Protein AF-A0A7K9HGH0-F1 (afdb_monomer)

Nearest PDB structures (foldseek):
  2lfh-assembly1_B  TM=7.967E-01  e=4.004E-02  Homo sapiens
  2lfh-assembly1_A  TM=8.281E-01  e=1.933E-01  Homo sapiens

Organism: NCBI:txid135168

Foldseek 3Di:
DDDPPPVVVVVVVVVVVVVVVVVVVVVVVVVVVVVVVVVVVVVVVVVLVVLVVPQPDDPPDDPDDSVRSVVSSVVVVVVVVVVVVVD

pLDDT: mean 86.77, std 15.32, range [52.03, 98.56]

Mean predicted aligned error: 9.47 Å

Solvent-accessible surface area (backbone atoms only — not comparable to full-atom values): 5145 Å² total; per-residue (Å²): 143,87,74,71,69,64,62,54,54,54,53,53,55,55,49,52,54,51,51,51,49,50,50,52,51,53,50,51,52,50,50,57,49,51,5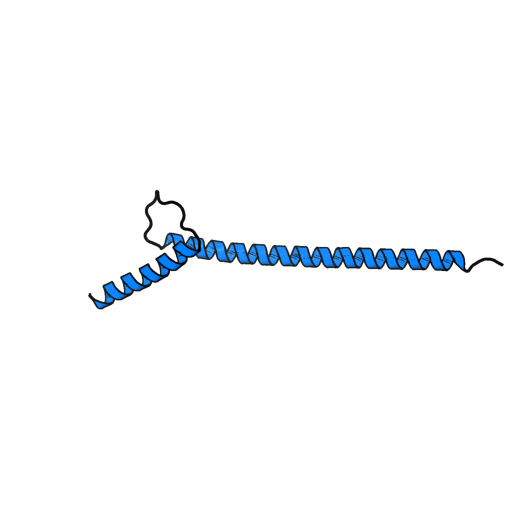3,51,51,53,50,52,50,50,54,53,50,51,53,53,50,57,53,53,74,74,47,98,71,62,96,87,56,78,83,69,51,75,67,53,46,54,54,50,52,52,52,49,55,51,49,56,55,48,54,64,72,77,105

Radius of gyration: 29.24 Å; Cα contacts (8 Å, |Δi|>4): 10; chains: 1; bounding box: 59×30×87 Å

Structure (mmCIF, N/CA/C/O backbone):
data_AF-A0A7K9HGH0-F1
#
_entry.id   AF-A0A7K9HGH0-F1
#
loop_
_atom_site.group_PDB
_atom_site.id
_atom_site.type_symbol
_atom_site.label_atom_id
_atom_site.label_alt_id
_atom_site.label_comp_id
_atom_site.label_asym_id
_atom_site.label_entity_id
_atom_site.label_seq_id
_atom_site.pdbx_PDB_ins_code
_atom_site.Cartn_x
_atom_site.Cartn_y
_atom_site.Cartn_z
_atom_site.occupancy
_atom_site.B_iso_or_equiv
_atom_site.auth_seq_id
_atom_site.auth_comp_id
_atom_site.auth_asym_id
_atom_site.auth_atom_id
_atom_site.pdbx_PDB_model_num
ATOM 1 N N . PRO A 1 1 ? 40.751 -14.182 -61.219 1.00 52.03 1 PRO A N 1
ATOM 2 C CA . PRO A 1 1 ? 41.236 -14.193 -59.816 1.00 52.03 1 PRO A CA 1
ATOM 3 C C . PRO A 1 1 ? 40.674 -13.013 -58.997 1.00 52.03 1 PRO A C 1
ATOM 5 O O . PRO A 1 1 ? 41.143 -11.891 -59.135 1.00 52.03 1 PRO A O 1
ATOM 8 N N . GLY A 1 2 ? 39.661 -13.250 -58.156 1.00 54.81 2 GLY A N 1
ATOM 9 C CA . GLY A 1 2 ? 39.195 -12.227 -57.212 1.00 54.81 2 GLY A CA 1
ATOM 10 C C . GLY A 1 2 ? 37.762 -12.423 -56.738 1.00 54.81 2 GLY A C 1
ATOM 11 O O . GLY A 1 2 ? 36.863 -11.815 -57.294 1.00 54.81 2 GLY A O 1
ATOM 12 N N . ALA A 1 3 ? 37.535 -13.237 -55.698 1.00 56.66 3 ALA A N 1
ATOM 13 C CA . ALA A 1 3 ? 36.265 -13.201 -54.959 1.00 56.66 3 ALA A CA 1
ATOM 14 C C . ALA A 1 3 ? 36.217 -13.781 -53.512 1.00 56.66 3 ALA A C 1
ATOM 16 O O . ALA A 1 3 ? 35.125 -14.178 -53.101 1.00 56.66 3 ALA A O 1
ATOM 17 N N . PRO A 1 4 ? 37.269 -13.827 -52.654 1.00 58.19 4 PRO A N 1
ATOM 18 C CA . PRO A 1 4 ? 37.052 -14.258 -51.259 1.00 58.19 4 PRO A CA 1
ATOM 19 C C . PRO A 1 4 ? 36.584 -13.117 -50.334 1.00 58.19 4 PRO A C 1
ATOM 21 O O . PRO A 1 4 ? 35.835 -13.337 -49.379 1.00 58.19 4 PRO A O 1
ATOM 24 N N . ARG A 1 5 ? 37.027 -11.875 -50.588 1.00 58.69 5 ARG A N 1
ATOM 25 C CA . ARG A 1 5 ? 36.908 -10.757 -49.629 1.00 58.69 5 ARG A CA 1
ATOM 26 C C . ARG A 1 5 ? 35.495 -10.173 -49.519 1.00 58.69 5 ARG A C 1
ATOM 28 O O . ARG A 1 5 ? 35.073 -9.804 -48.423 1.00 58.69 5 ARG A O 1
ATOM 35 N N . GLU A 1 6 ? 34.733 -10.136 -50.608 1.00 57.25 6 GLU A N 1
ATOM 36 C CA . GLU A 1 6 ? 33.405 -9.510 -50.615 1.00 57.25 6 GLU A CA 1
ATOM 37 C C . GLU A 1 6 ? 32.323 -10.384 -49.953 1.00 57.25 6 GLU A C 1
ATOM 39 O O . GLU A 1 6 ? 31.486 -9.887 -49.192 1.00 57.25 6 GLU A O 1
ATOM 44 N N . ARG A 1 7 ? 32.407 -11.713 -50.119 1.00 56.75 7 ARG A N 1
ATOM 45 C CA . ARG A 1 7 ? 31.532 -12.683 -49.433 1.00 56.75 7 ARG A CA 1
ATOM 46 C C . ARG A 1 7 ? 31.695 -12.635 -47.908 1.00 56.75 7 ARG A C 1
ATOM 48 O O . ARG A 1 7 ? 30.708 -12.751 -47.178 1.00 56.75 7 ARG A O 1
ATOM 55 N N . ARG A 1 8 ? 32.919 -12.401 -47.414 1.00 58.50 8 ARG A N 1
ATOM 56 C CA . ARG A 1 8 ? 33.218 -12.295 -45.973 1.00 58.50 8 ARG A CA 1
ATOM 57 C C . ARG A 1 8 ? 32.622 -11.020 -45.353 1.00 58.50 8 ARG A C 1
ATOM 59 O O . ARG A 1 8 ? 32.052 -11.088 -44.266 1.00 58.50 8 ARG A O 1
ATOM 66 N N . ARG A 1 9 ? 32.647 -9.890 -46.078 1.00 59.44 9 ARG A N 1
ATOM 67 C CA . ARG A 1 9 ? 32.018 -8.620 -45.652 1.00 59.44 9 ARG A CA 1
ATOM 68 C C . ARG A 1 9 ? 30.486 -8.704 -45.601 1.00 59.44 9 ARG A C 1
ATOM 70 O O . ARG A 1 9 ? 29.883 -8.223 -44.642 1.00 59.44 9 ARG A O 1
ATOM 77 N N . ARG A 1 10 ? 29.847 -9.369 -46.575 1.00 59.16 10 ARG A N 1
ATOM 78 C CA . ARG A 1 10 ? 28.381 -9.564 -46.591 1.00 59.16 10 ARG A CA 1
ATOM 79 C C . ARG A 1 10 ? 27.890 -10.439 -45.425 1.00 59.16 10 ARG A C 1
ATOM 81 O O . ARG A 1 10 ? 26.893 -10.093 -44.792 1.00 59.16 10 ARG A O 1
ATOM 88 N N . ARG A 1 11 ? 28.622 -11.507 -45.067 1.00 59.34 11 ARG A N 1
ATOM 89 C CA . ARG A 1 11 ? 28.300 -12.368 -43.905 1.00 59.34 11 ARG A CA 1
ATOM 90 C C . ARG A 1 11 ? 28.409 -11.642 -42.557 1.00 59.34 11 ARG A C 1
ATOM 92 O O . ARG A 1 11 ? 27.534 -11.825 -41.715 1.00 59.34 11 ARG A O 1
ATOM 99 N N 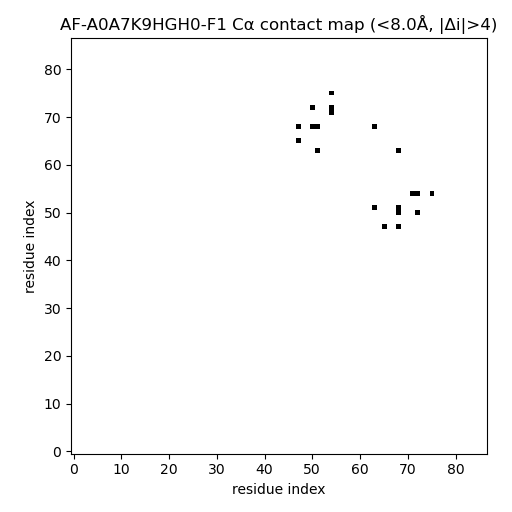. GLY A 1 12 ? 29.424 -10.796 -42.359 1.00 60.66 12 GLY A N 1
ATOM 100 C CA . GLY A 1 12 ? 29.570 -10.002 -41.127 1.00 60.66 12 GLY A CA 1
ATOM 101 C C . GLY A 1 12 ? 28.427 -9.000 -40.920 1.00 60.66 12 GLY A C 1
ATOM 102 O O . GLY A 1 12 ? 27.884 -8.891 -39.823 1.00 60.66 12 GLY A O 1
ATOM 103 N N . ARG A 1 13 ? 27.982 -8.340 -41.998 1.00 60.53 13 ARG A N 1
ATOM 104 C CA . ARG A 1 13 ? 26.876 -7.366 -41.958 1.00 60.53 13 ARG A CA 1
ATOM 105 C C . ARG A 1 13 ? 25.512 -8.017 -41.688 1.00 60.53 13 ARG A C 1
ATOM 107 O O . ARG A 1 13 ? 24.689 -7.430 -40.992 1.00 60.53 13 ARG A O 1
ATOM 114 N N . ALA A 1 14 ? 25.276 -9.229 -42.196 1.00 61.47 14 ALA A N 1
ATOM 115 C CA . ALA A 1 14 ? 24.063 -9.999 -41.901 1.00 61.47 14 ALA A CA 1
ATOM 116 C C . ALA A 1 14 ? 24.025 -10.503 -40.441 1.00 61.47 14 ALA A C 1
ATOM 118 O O . ALA A 1 14 ? 22.987 -10.411 -39.784 1.00 61.47 14 ALA A O 1
ATOM 119 N N . ARG A 1 15 ? 25.168 -10.955 -39.898 1.00 61.16 15 ARG A N 1
ATOM 120 C CA . ARG A 1 15 ? 25.293 -11.343 -38.480 1.00 61.16 15 ARG A CA 1
ATOM 121 C C . ARG A 1 15 ? 25.057 -10.164 -37.528 1.00 61.16 15 ARG A C 1
ATOM 123 O O . ARG A 1 15 ? 24.243 -10.297 -36.623 1.00 61.16 15 ARG A O 1
ATOM 130 N N . GLY A 1 16 ? 25.662 -9.001 -37.787 1.00 62.66 16 GLY A N 1
ATOM 131 C CA . GLY A 1 16 ? 25.467 -7.801 -36.957 1.00 62.66 16 GLY A CA 1
ATOM 132 C C . GLY A 1 16 ? 24.025 -7.271 -36.958 1.00 62.66 16 GLY A C 1
ATOM 133 O O . GLY A 1 16 ? 23.527 -6.823 -35.930 1.00 62.66 16 GLY A O 1
ATOM 134 N N . ARG A 1 17 ? 23.301 -7.396 -38.083 1.00 64.19 17 ARG A N 1
ATOM 135 C CA . ARG A 1 17 ? 21.856 -7.091 -38.148 1.00 64.19 17 ARG A CA 1
ATOM 136 C C . ARG A 1 17 ? 21.016 -8.038 -37.287 1.00 64.19 17 ARG A C 1
ATOM 138 O O . ARG A 1 17 ? 20.050 -7.606 -36.667 1.00 64.19 17 ARG A O 1
ATOM 145 N N . THR A 1 18 ? 21.402 -9.310 -37.230 1.00 77.62 18 THR A N 1
ATOM 146 C CA . THR A 1 18 ? 20.716 -10.326 -36.418 1.00 77.62 18 THR A CA 1
ATOM 147 C C . THR A 1 18 ? 20.955 -10.081 -34.927 1.00 77.62 18 THR A C 1
ATOM 149 O O . THR A 1 18 ? 20.027 -10.151 -34.129 1.00 77.62 18 THR A O 1
ATOM 152 N N . GLU A 1 19 ? 22.175 -9.709 -34.545 1.00 83.00 19 GLU A N 1
ATOM 153 C CA . GLU A 1 19 ? 22.527 -9.388 -33.159 1.00 83.00 19 GLU A CA 1
ATOM 154 C C . GLU A 1 19 ? 21.840 -8.109 -32.655 1.00 83.00 19 GLU A C 1
ATOM 156 O O . GLU A 1 19 ? 21.279 -8.098 -31.557 1.00 83.00 19 GLU A O 1
ATOM 161 N N . ALA A 1 20 ? 21.774 -7.066 -33.489 1.00 86.00 20 ALA A N 1
ATOM 162 C CA . ALA A 1 20 ? 21.020 -5.851 -33.185 1.00 86.00 20 ALA A CA 1
ATOM 163 C C . ALA A 1 20 ? 19.517 -6.131 -33.002 1.00 86.00 20 ALA A C 1
ATOM 165 O O . ALA A 1 20 ? 18.903 -5.621 -32.064 1.00 86.00 20 ALA A O 1
ATOM 166 N N . LEU A 1 21 ? 18.926 -6.989 -33.843 1.00 87.31 21 LEU A N 1
ATOM 167 C CA . LEU A 1 21 ? 17.532 -7.416 -33.693 1.00 87.31 21 LEU A CA 1
ATOM 168 C C . LEU A 1 21 ? 17.314 -8.179 -32.379 1.00 87.31 21 LEU A C 1
ATOM 170 O O . LEU A 1 21 ? 16.373 -7.880 -31.644 1.00 87.31 21 LEU A O 1
ATOM 174 N N . LEU A 1 22 ? 18.201 -9.121 -32.043 1.00 88.06 22 LEU A N 1
ATOM 175 C CA . LEU A 1 22 ? 18.146 -9.855 -30.776 1.00 88.06 22 LEU A CA 1
ATOM 176 C C . LEU A 1 22 ? 18.261 -8.915 -29.571 1.00 88.06 22 LEU A C 1
ATOM 178 O O . LEU A 1 22 ? 17.534 -9.083 -28.592 1.00 88.06 22 LEU A O 1
ATOM 182 N N . HIS A 1 23 ? 19.127 -7.904 -29.641 1.00 90.56 23 HIS A N 1
ATOM 183 C CA . HIS A 1 23 ? 19.251 -6.889 -28.600 1.00 90.56 23 HIS A CA 1
ATOM 184 C C . HIS A 1 23 ? 17.959 -6.071 -28.440 1.00 90.56 23 HIS A C 1
ATOM 186 O O . HIS A 1 23 ? 17.473 -5.895 -27.319 1.00 90.56 23 HIS A O 1
ATOM 192 N N . THR A 1 24 ? 17.339 -5.644 -29.543 1.00 92.94 24 THR A N 1
ATOM 193 C CA . THR A 1 24 ? 16.046 -4.940 -29.523 1.00 92.94 24 THR A CA 1
ATOM 194 C C . THR A 1 24 ? 14.931 -5.809 -28.941 1.00 92.94 24 THR A C 1
ATOM 196 O O . THR A 1 24 ? 14.166 -5.342 -28.096 1.00 92.94 24 THR A O 1
ATOM 199 N N . LEU A 1 25 ? 14.871 -7.095 -29.305 1.00 92.50 25 LEU A N 1
ATOM 200 C CA . LEU A 1 25 ? 13.908 -8.046 -28.742 1.00 92.50 25 LEU A CA 1
ATOM 201 C C . LEU A 1 25 ? 14.118 -8.244 -27.234 1.00 92.50 25 LEU A C 1
ATOM 203 O O . LEU A 1 25 ? 13.151 -8.210 -26.472 1.00 92.50 25 LEU A O 1
ATOM 207 N N . LYS A 1 26 ? 15.370 -8.393 -26.777 1.00 93.81 26 LYS A N 1
ATOM 208 C CA . LYS A 1 26 ? 15.701 -8.467 -25.342 1.00 93.81 26 LYS A CA 1
ATOM 209 C C . LYS A 1 26 ? 15.271 -7.196 -24.605 1.00 93.81 26 LYS A C 1
ATOM 211 O O . LYS A 1 26 ? 14.648 -7.291 -23.548 1.00 93.81 26 LYS A O 1
ATOM 216 N N . ARG A 1 27 ? 15.536 -6.013 -25.174 1.00 95.19 27 ARG A N 1
ATOM 217 C CA . ARG A 1 27 ? 15.105 -4.726 -24.604 1.00 95.19 27 ARG A CA 1
ATOM 218 C C . ARG A 1 27 ? 13.582 -4.637 -24.515 1.00 95.19 27 ARG A C 1
ATOM 220 O O . ARG A 1 27 ? 13.074 -4.286 -23.457 1.00 95.19 27 ARG A O 1
ATOM 227 N N . SER A 1 28 ? 12.864 -5.012 -25.574 1.00 95.81 28 SER A N 1
ATOM 228 C CA . SER A 1 28 ? 11.395 -5.041 -25.588 1.00 95.81 28 SER A CA 1
ATOM 229 C C . SER A 1 28 ? 10.833 -5.979 -24.515 1.00 95.81 28 SER A C 1
ATOM 231 O O . SER A 1 28 ? 9.937 -5.593 -23.768 1.00 95.81 28 SER A O 1
ATOM 233 N N . ARG A 1 29 ? 11.404 -7.183 -24.359 1.00 96.44 29 ARG A N 1
ATOM 234 C CA . ARG A 1 29 ? 11.013 -8.123 -23.294 1.00 96.44 29 ARG A CA 1
ATOM 235 C C . ARG A 1 29 ? 11.217 -7.534 -21.899 1.00 96.44 29 ARG A C 1
ATOM 237 O O . ARG A 1 29 ? 10.334 -7.686 -21.058 1.00 96.44 29 ARG A O 1
ATOM 244 N N . ARG A 1 30 ? 12.340 -6.844 -21.670 1.00 97.38 30 ARG A N 1
ATOM 245 C CA . ARG A 1 30 ? 12.627 -6.170 -20.396 1.00 97.38 30 ARG A CA 1
ATOM 246 C C . ARG A 1 30 ? 11.638 -5.042 -20.113 1.00 97.38 30 ARG A C 1
ATOM 248 O O . ARG A 1 30 ? 11.120 -4.983 -19.009 1.00 97.38 30 ARG A O 1
ATOM 255 N N . VAL A 1 31 ? 11.327 -4.202 -21.102 1.00 97.75 31 VAL A N 1
ATOM 256 C CA . VAL A 1 31 ? 10.314 -3.138 -20.957 1.00 97.75 31 VAL A CA 1
ATOM 257 C C . VAL A 1 31 ? 8.962 -3.741 -20.575 1.00 97.75 31 VAL A C 1
ATOM 259 O O . VAL A 1 31 ? 8.416 -3.387 -19.538 1.00 97.75 31 VAL A O 1
ATOM 262 N N . LYS A 1 32 ? 8.496 -4.760 -21.311 1.00 97.81 32 LYS A N 1
ATOM 263 C CA . LYS A 1 32 ? 7.241 -5.455 -20.986 1.00 97.81 32 LYS A CA 1
ATOM 264 C C . LYS A 1 32 ? 7.246 -6.071 -19.583 1.00 97.81 32 LYS A C 1
ATOM 266 O O . LYS A 1 32 ? 6.199 -6.139 -18.951 1.00 97.81 32 LYS A O 1
ATOM 271 N N . ALA A 1 33 ? 8.383 -6.583 -19.109 1.00 98.00 33 ALA A N 1
ATOM 272 C CA . ALA A 1 33 ? 8.502 -7.120 -17.754 1.00 98.00 33 ALA A CA 1
ATOM 273 C C . ALA A 1 33 ? 8.418 -6.019 -16.688 1.00 98.00 33 ALA A C 1
ATOM 275 O O . ALA A 1 33 ? 7.696 -6.184 -15.709 1.00 98.00 33 ALA A O 1
ATOM 276 N N . ASN A 1 34 ? 9.087 -4.889 -16.916 1.00 98.50 34 ASN A N 1
ATOM 277 C CA . ASN A 1 34 ? 9.040 -3.737 -16.021 1.00 98.50 34 ASN A CA 1
ATOM 278 C C . ASN A 1 34 ? 7.626 -3.151 -15.925 1.00 98.50 34 ASN A C 1
ATOM 280 O O . ASN A 1 34 ? 7.177 -2.837 -14.827 1.00 98.50 34 ASN A O 1
ATOM 284 N N . ASP A 1 35 ? 6.906 -3.056 -17.046 1.00 98.50 35 ASP A N 1
ATOM 285 C CA . ASP A 1 35 ? 5.522 -2.566 -17.059 1.00 98.50 35 ASP A CA 1
ATOM 286 C C . ASP A 1 35 ? 4.594 -3.482 -16.252 1.00 98.50 35 ASP A C 1
ATOM 288 O O . ASP A 1 35 ? 3.745 -3.009 -15.496 1.00 98.50 35 ASP A O 1
ATOM 292 N N . ARG A 1 36 ? 4.793 -4.805 -16.343 1.00 98.50 36 ARG A N 1
ATOM 293 C CA . ARG A 1 36 ? 4.045 -5.765 -15.520 1.00 98.50 36 ARG A CA 1
ATOM 294 C C . ARG A 1 36 ? 4.314 -5.576 -14.032 1.00 98.50 36 ARG A C 1
ATOM 296 O O . ARG A 1 36 ? 3.358 -5.543 -13.264 1.00 98.50 36 ARG A O 1
ATOM 303 N N . GLU A 1 37 ? 5.573 -5.421 -13.625 1.00 98.44 37 GLU A N 1
ATOM 304 C CA . GLU A 1 37 ? 5.890 -5.216 -12.205 1.00 98.44 37 GLU A CA 1
ATOM 305 C C . GLU A 1 37 ? 5.381 -3.865 -11.700 1.00 98.44 37 GLU A C 1
ATOM 307 O O . GLU A 1 37 ? 4.838 -3.779 -10.600 1.00 98.44 37 GLU A O 1
ATOM 312 N N . ARG A 1 38 ? 5.452 -2.815 -12.525 1.00 98.56 38 ARG A N 1
ATOM 313 C CA . ARG A 1 38 ? 4.857 -1.515 -12.200 1.00 98.56 38 ARG A CA 1
ATOM 314 C C . ARG A 1 38 ? 3.355 -1.643 -11.957 1.00 98.56 38 ARG A C 1
ATOM 316 O O . ARG A 1 38 ? 2.865 -1.148 -10.946 1.00 98.56 38 ARG A O 1
ATOM 323 N N . ASN A 1 39 ? 2.638 -2.349 -12.830 1.00 98.50 39 ASN A N 1
ATOM 324 C CA . ASN A 1 39 ? 1.212 -2.602 -12.638 1.00 98.50 39 ASN A CA 1
ATOM 325 C C . ASN A 1 39 ? 0.955 -3.433 -11.380 1.00 98.50 39 ASN A C 1
ATOM 327 O O . ASN A 1 39 ? 0.059 -3.101 -10.611 1.00 98.50 39 ASN A O 1
ATOM 331 N N . ARG A 1 40 ? 1.751 -4.472 -11.110 1.00 98.56 40 ARG A N 1
ATOM 332 C CA . ARG A 1 40 ? 1.648 -5.264 -9.874 1.00 98.56 40 ARG A CA 1
ATOM 333 C C . ARG A 1 40 ? 1.786 -4.386 -8.627 1.00 98.56 40 ARG A C 1
ATOM 335 O O . ARG A 1 40 ? 0.974 -4.486 -7.710 1.00 98.56 40 ARG A O 1
ATOM 342 N N . MET A 1 41 ? 2.765 -3.484 -8.626 1.00 98.56 41 MET A N 1
ATOM 343 C CA . MET A 1 41 ? 2.989 -2.538 -7.535 1.00 98.56 41 MET A CA 1
ATOM 344 C C . MET A 1 41 ? 1.864 -1.510 -7.394 1.00 98.56 41 MET A C 1
ATOM 346 O O . MET A 1 41 ? 1.530 -1.153 -6.267 1.00 98.56 41 MET A O 1
ATOM 350 N N . HIS A 1 42 ? 1.246 -1.067 -8.493 1.00 98.50 42 HIS A N 1
ATOM 351 C CA . HIS A 1 42 ? 0.060 -0.203 -8.442 1.00 98.50 42 HIS A CA 1
ATOM 352 C C . HIS A 1 42 ? -1.111 -0.883 -7.734 1.00 98.50 42 HIS A C 1
ATOM 354 O O . HIS A 1 42 ? -1.686 -0.286 -6.829 1.00 98.50 42 HIS A O 1
ATOM 360 N N . HIS A 1 43 ? -1.407 -2.145 -8.067 1.00 98.38 43 HIS A N 1
ATOM 361 C CA . HIS A 1 43 ? -2.448 -2.914 -7.373 1.00 98.38 43 HIS A CA 1
ATOM 362 C C . HIS A 1 43 ? -2.130 -3.081 -5.881 1.00 98.38 43 HIS A C 1
ATOM 364 O O . HIS A 1 43 ? -3.000 -2.883 -5.037 1.00 98.38 43 HIS A O 1
ATOM 370 N N . LEU A 1 44 ? -0.872 -3.388 -5.542 1.00 98.38 44 LEU A N 1
ATOM 371 C CA . LEU A 1 44 ? -0.446 -3.527 -4.148 1.00 98.38 44 LEU A CA 1
ATOM 372 C C . LEU A 1 44 ? -0.591 -2.215 -3.365 1.00 98.38 44 LEU A C 1
ATOM 374 O O . LEU A 1 44 ? -1.059 -2.216 -2.229 1.00 98.38 44 LEU A O 1
ATOM 378 N N . ASN A 1 45 ? -0.187 -1.091 -3.958 1.00 97.75 45 ASN A N 1
ATOM 379 C CA . ASN A 1 45 ? -0.304 0.212 -3.310 1.00 97.75 45 ASN A CA 1
ATOM 380 C C . ASN A 1 45 ? -1.775 0.632 -3.157 1.00 97.75 45 ASN A C 1
ATOM 382 O O . ASN A 1 45 ? -2.119 1.181 -2.116 1.00 97.75 45 ASN A O 1
ATOM 386 N N 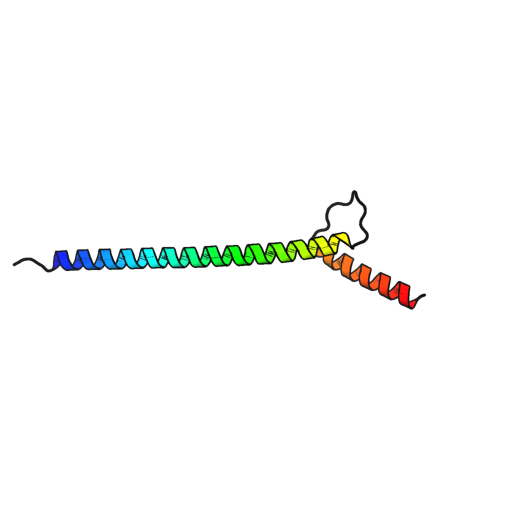. ALA A 1 46 ? -2.640 0.320 -4.130 1.00 98.06 46 ALA A N 1
ATOM 387 C CA . ALA A 1 46 ? -4.077 0.568 -4.029 1.00 98.06 46 ALA A CA 1
ATOM 388 C C . ALA A 1 46 ? -4.716 -0.226 -2.877 1.00 98.06 46 ALA A C 1
ATOM 390 O O . ALA A 1 46 ? -5.464 0.340 -2.087 1.00 98.06 46 ALA A O 1
ATOM 391 N N . ALA A 1 47 ? -4.361 -1.506 -2.717 1.00 98.44 47 ALA A N 1
ATOM 392 C CA . ALA A 1 47 ? -4.815 -2.313 -1.583 1.00 98.44 47 ALA A CA 1
ATOM 393 C C . ALA A 1 47 ? -4.316 -1.756 -0.235 1.00 98.44 47 ALA A C 1
ATOM 395 O O . ALA A 1 47 ? -5.052 -1.743 0.748 1.00 98.44 47 ALA A O 1
ATOM 396 N N . LEU A 1 48 ? -3.080 -1.247 -0.183 1.00 97.94 48 LEU A N 1
ATOM 397 C CA . LEU A 1 48 ? -2.551 -0.608 1.024 1.00 97.94 48 LEU A CA 1
ATOM 398 C C . LEU A 1 48 ? -3.278 0.706 1.350 1.00 97.94 48 LEU A C 1
ATOM 400 O O . LEU A 1 48 ? -3.473 1.019 2.519 1.00 97.94 48 LEU A O 1
ATOM 404 N N . ASP A 1 49 ? -3.685 1.472 0.339 1.00 96.12 49 ASP A N 1
ATOM 405 C CA . ASP A 1 49 ? -4.484 2.685 0.530 1.00 96.12 49 ASP A CA 1
ATOM 406 C C . ASP A 1 49 ? -5.914 2.368 0.991 1.00 96.12 49 ASP A C 1
ATOM 408 O O . ASP A 1 49 ? -6.418 3.048 1.882 1.00 96.12 49 ASP A O 1
ATOM 412 N N . GLN A 1 50 ? -6.524 1.288 0.491 1.00 96.81 50 GLN A N 1
ATOM 413 C CA . GLN A 1 50 ? -7.793 0.772 1.026 1.00 96.81 50 GLN A CA 1
ATOM 414 C C . GLN A 1 50 ? -7.664 0.315 2.484 1.00 96.81 50 GLN A C 1
ATOM 416 O O . GLN A 1 50 ? -8.563 0.546 3.289 1.00 96.81 50 GLN A O 1
ATOM 421 N N . LEU A 1 51 ? -6.535 -0.298 2.855 1.00 97.25 51 LEU A N 1
ATOM 422 C CA . LEU A 1 51 ? -6.274 -0.628 4.253 1.00 97.25 51 LEU A CA 1
ATOM 423 C C . LEU A 1 51 ? -6.196 0.643 5.107 1.00 97.25 51 LEU A C 1
ATOM 425 O O . LEU A 1 51 ? -6.803 0.688 6.167 1.00 97.25 51 LEU A O 1
ATOM 429 N N . ARG A 1 52 ? -5.509 1.695 4.642 1.00 95.69 52 ARG A N 1
ATOM 430 C CA . ARG A 1 52 ? -5.444 2.975 5.370 1.00 95.69 52 ARG A CA 1
ATOM 431 C C . ARG A 1 52 ? -6.822 3.590 5.599 1.00 95.69 52 ARG A C 1
ATOM 433 O O . ARG A 1 52 ? -7.047 4.105 6.683 1.00 95.69 52 ARG A O 1
ATOM 440 N N . SER A 1 53 ? -7.732 3.518 4.625 1.00 93.69 53 SER A N 1
ATOM 441 C CA . SER A 1 53 ? -9.053 4.155 4.742 1.00 93.69 53 SER A CA 1
ATOM 442 C C . SER A 1 53 ? -9.970 3.524 5.790 1.00 93.69 53 SER A C 1
ATOM 444 O O . SER A 1 53 ? -10.961 4.141 6.160 1.00 93.69 53 SER A O 1
ATOM 446 N N . VAL A 1 54 ? -9.676 2.300 6.240 1.00 94.62 54 VAL A N 1
ATOM 447 C CA . VAL A 1 54 ? -10.450 1.624 7.296 1.00 94.62 54 VAL A CA 1
ATOM 448 C C . VAL A 1 54 ? -9.783 1.702 8.670 1.00 94.62 54 VAL A C 1
ATOM 450 O O . VAL A 1 54 ? -10.356 1.230 9.649 1.00 94.62 54 VAL A O 1
ATOM 453 N N . LEU A 1 55 ? -8.574 2.265 8.759 1.00 94.62 55 LEU A N 1
ATOM 454 C CA . LEU A 1 55 ? -7.915 2.488 10.042 1.00 94.62 55 LEU A CA 1
ATOM 455 C C . LEU A 1 55 ? -8.456 3.763 10.696 1.00 94.62 55 LEU A C 1
ATOM 457 O O . LEU A 1 55 ? -8.730 4.739 9.998 1.00 94.62 55 LEU A O 1
ATOM 461 N N . PRO A 1 56 ? -8.580 3.790 12.032 1.00 93.31 56 PRO A N 1
ATOM 462 C CA . PRO A 1 56 ? -9.000 4.989 12.741 1.00 93.31 56 PRO A CA 1
ATOM 463 C C . PRO A 1 56 ? -7.867 6.029 12.720 1.00 93.31 56 PRO A C 1
ATOM 465 O O . PRO A 1 56 ? -6.942 5.962 1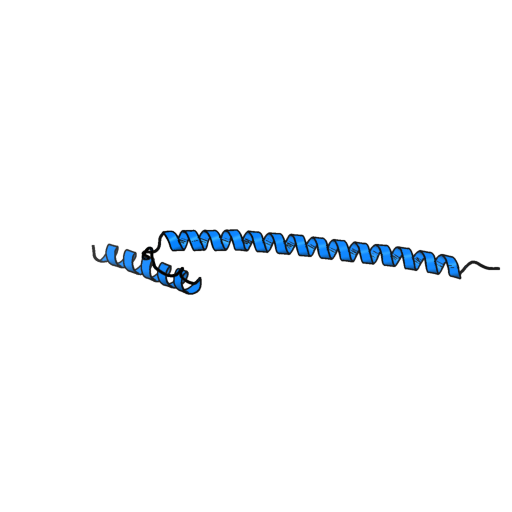3.525 1.00 93.31 56 PRO A O 1
ATOM 468 N N . THR A 1 57 ? -7.924 6.975 11.781 1.00 84.44 57 THR A N 1
ATOM 469 C CA . THR A 1 57 ? -6.973 8.096 11.632 1.00 84.44 57 THR A CA 1
ATOM 470 C C . THR A 1 57 ? -7.712 9.431 11.593 1.00 84.44 57 THR A C 1
ATOM 472 O O . THR A 1 57 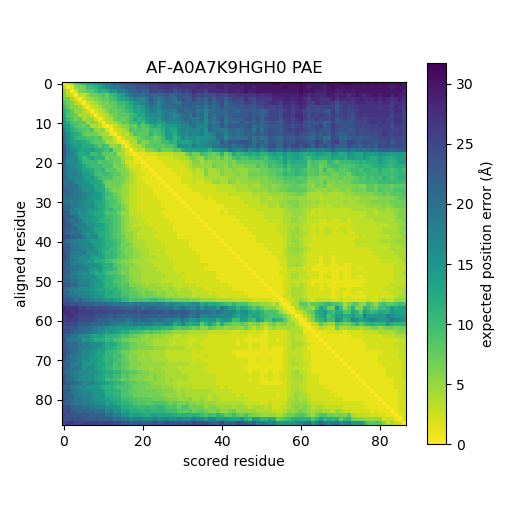? -8.846 9.480 11.110 1.00 84.44 57 THR A O 1
ATOM 475 N N . PHE A 1 58 ? -7.086 10.521 12.047 1.00 74.44 58 PHE A N 1
ATOM 476 C CA . PHE A 1 58 ? -7.702 11.845 11.973 1.00 74.44 58 PHE A CA 1
ATOM 477 C C . PHE A 1 58 ? -7.560 12.455 10.567 1.00 74.44 58 PHE A C 1
ATOM 479 O O . PHE A 1 58 ? -6.591 12.161 9.867 1.00 74.44 58 PHE A O 1
ATOM 486 N N . PRO A 1 59 ? -8.504 13.312 10.130 1.00 68.38 59 PRO A N 1
ATOM 487 C CA . PRO A 1 59 ? -8.484 13.915 8.791 1.00 68.38 59 PRO A CA 1
ATOM 488 C C . PRO A 1 59 ? -7.218 14.728 8.481 1.00 68.38 59 PRO A C 1
ATOM 490 O O . PRO A 1 59 ? -6.823 14.809 7.320 1.00 68.38 59 PRO A O 1
ATOM 493 N N . ASP A 1 60 ? -6.583 15.288 9.514 1.00 73.50 60 ASP A N 1
ATOM 494 C CA . ASP A 1 60 ? -5.381 16.124 9.409 1.00 73.50 60 ASP A CA 1
ATOM 495 C C . ASP A 1 60 ? -4.072 15.331 9.593 1.00 73.50 60 ASP A C 1
ATOM 497 O O . ASP A 1 60 ? -2.979 15.901 9.529 1.00 73.50 60 ASP A O 1
ATOM 501 N N . ASP A 1 61 ? -4.153 14.013 9.814 1.00 77.19 61 ASP A N 1
ATOM 502 C CA . ASP A 1 61 ? -2.965 13.194 10.032 1.00 77.19 61 ASP A CA 1
ATOM 503 C C . ASP A 1 61 ? -2.165 13.004 8.741 1.00 77.19 61 ASP A C 1
ATOM 505 O O . ASP A 1 61 ? -2.679 12.775 7.640 1.00 77.19 61 ASP A O 1
ATOM 509 N N . THR A 1 62 ? -0.842 13.030 8.892 1.00 81.50 62 THR A N 1
ATOM 510 C CA . THR A 1 62 ? 0.068 12.707 7.794 1.00 81.50 62 THR A CA 1
ATOM 511 C C . THR A 1 62 ? -0.140 11.254 7.362 1.00 81.50 62 THR A C 1
ATOM 513 O O . THR A 1 62 ? -0.232 10.350 8.194 1.00 81.50 62 THR A O 1
ATOM 516 N N . LYS A 1 63 ? -0.172 11.004 6.044 1.00 87.56 63 LYS A N 1
ATOM 517 C CA . LYS A 1 63 ? -0.340 9.652 5.490 1.00 87.56 63 LYS A CA 1
ATOM 518 C C . LYS A 1 63 ? 0.700 8.694 6.079 1.00 87.56 63 LYS A C 1
ATOM 520 O O . LYS A 1 63 ? 1.894 8.835 5.822 1.00 87.56 63 LYS A O 1
ATOM 525 N N . LEU A 1 64 ? 0.218 7.668 6.778 1.00 92.75 64 LEU A N 1
ATOM 526 C CA . LEU A 1 64 ? 1.051 6.626 7.379 1.00 92.75 64 LEU A CA 1
ATOM 527 C C . LEU A 1 64 ? 1.982 5.975 6.349 1.00 92.75 64 LEU A C 1
ATOM 529 O O . LEU A 1 64 ? 1.555 5.580 5.251 1.00 92.75 64 LEU A O 1
ATOM 533 N N . THR A 1 65 ? 3.240 5.761 6.727 1.00 96.06 65 THR A N 1
ATOM 534 C CA . THR A 1 65 ? 4.185 4.962 5.940 1.00 96.06 65 THR A CA 1
ATOM 535 C C . THR A 1 65 ? 3.712 3.509 5.828 1.00 96.06 65 THR A C 1
ATOM 537 O O . THR A 1 65 ? 2.817 3.057 6.542 1.00 96.06 65 THR A O 1
ATOM 540 N N . LYS A 1 66 ? 4.301 2.728 4.909 1.00 97.00 66 LYS A N 1
ATOM 541 C CA . LYS A 1 66 ? 3.881 1.330 4.689 1.00 97.00 66 LYS A CA 1
ATOM 542 C C . LYS A 1 66 ? 3.986 0.480 5.958 1.00 97.00 66 LYS A C 1
ATOM 544 O O . LYS A 1 66 ? 3.088 -0.306 6.233 1.00 97.00 66 LYS A O 1
ATOM 549 N N . ILE A 1 67 ? 5.070 0.641 6.718 1.00 97.94 67 ILE A N 1
ATOM 550 C CA . ILE A 1 67 ? 5.297 -0.133 7.942 1.00 97.94 67 ILE A CA 1
ATOM 551 C C . ILE A 1 67 ? 4.348 0.293 9.063 1.00 97.94 67 ILE A C 1
ATOM 553 O O . ILE A 1 67 ? 3.815 -0.564 9.764 1.00 97.94 67 ILE A O 1
ATOM 557 N N . GLU A 1 68 ? 4.084 1.593 9.197 1.00 96.44 68 GLU A N 1
ATOM 558 C CA . GLU A 1 68 ? 3.133 2.112 10.182 1.00 96.44 68 GLU A CA 1
ATOM 559 C C . GLU A 1 68 ? 1.717 1.622 9.893 1.00 96.44 68 GLU A C 1
ATOM 561 O O . GLU A 1 68 ? 1.064 1.126 10.803 1.00 96.44 68 GLU A O 1
ATOM 566 N N . THR A 1 69 ? 1.271 1.654 8.629 1.00 97.44 69 THR A N 1
ATOM 567 C CA . THR A 1 69 ? -0.045 1.120 8.233 1.00 97.44 69 THR A CA 1
ATOM 568 C C . THR A 1 69 ? -0.206 -0.346 8.641 1.00 97.44 69 THR A C 1
ATOM 570 O O . THR A 1 69 ? -1.230 -0.713 9.207 1.00 97.44 69 THR A O 1
ATOM 573 N N . LEU A 1 70 ? 0.805 -1.188 8.398 1.00 98.38 70 LEU A N 1
ATOM 574 C CA . LEU A 1 70 ? 0.736 -2.614 8.738 1.00 98.38 70 LEU A CA 1
ATOM 575 C C . LEU A 1 70 ? 0.730 -2.854 10.253 1.00 98.38 70 LEU A C 1
ATOM 577 O O . LEU A 1 70 ? -0.050 -3.669 10.743 1.00 98.38 70 LEU A O 1
ATOM 581 N N . ARG A 1 71 ? 1.574 -2.133 11.001 1.00 98.12 71 ARG A N 1
ATOM 582 C CA . ARG A 1 71 ? 1.609 -2.220 12.469 1.00 98.12 71 ARG A CA 1
ATOM 583 C C . ARG A 1 71 ? 0.298 -1.745 13.088 1.00 98.12 71 ARG A C 1
ATOM 585 O O . ARG A 1 71 ? -0.216 -2.397 13.992 1.00 98.12 71 ARG A O 1
ATOM 592 N N . PHE A 1 72 ? -0.255 -0.646 12.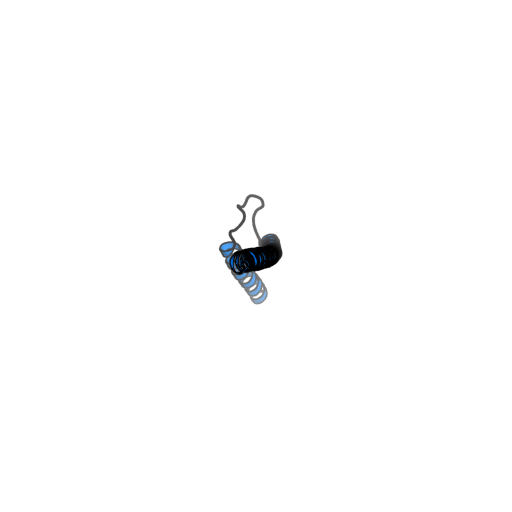584 1.00 97.19 72 PHE A N 1
ATOM 593 C CA . PHE A 1 72 ? -1.513 -0.112 13.085 1.00 97.19 72 PHE A CA 1
ATOM 594 C C . PHE A 1 72 ? -2.677 -1.054 12.771 1.00 97.19 72 PHE A C 1
ATOM 596 O O . PHE A 1 72 ? -3.447 -1.374 13.669 1.00 97.19 72 PHE A O 1
ATOM 603 N N . ALA A 1 73 ? -2.750 -1.602 11.557 1.00 98.31 73 ALA A N 1
ATOM 604 C CA . ALA A 1 73 ? -3.762 -2.599 11.213 1.00 98.31 73 ALA A CA 1
ATOM 605 C C . ALA A 1 73 ? -3.736 -3.817 12.147 1.00 98.31 73 ALA A C 1
ATOM 607 O O . ALA A 1 73 ? -4.782 -4.230 12.643 1.00 98.31 73 ALA A O 1
ATOM 608 N N . TYR A 1 74 ? -2.547 -4.355 12.441 1.00 98.31 74 TYR A N 1
ATOM 609 C CA . TYR A 1 74 ? -2.396 -5.462 13.387 1.00 98.31 74 TYR A CA 1
ATOM 610 C C . TYR A 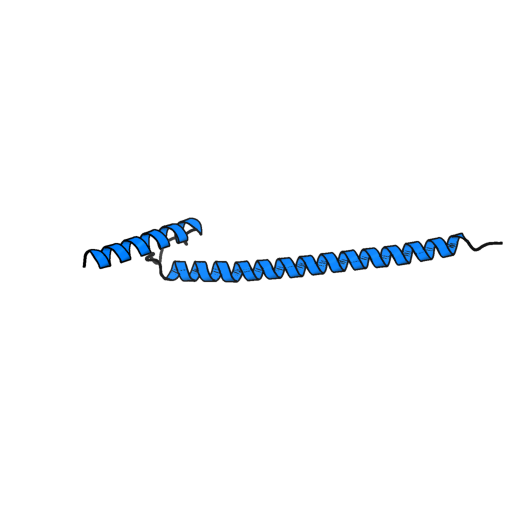1 74 ? -2.916 -5.100 14.787 1.00 98.31 74 TYR A C 1
ATOM 612 O O . TYR A 1 74 ? -3.743 -5.821 15.346 1.00 98.31 74 TYR A O 1
ATOM 620 N N . ASN A 1 75 ? -2.481 -3.958 15.329 1.00 98.00 75 ASN A N 1
ATOM 621 C CA . ASN A 1 75 ? -2.913 -3.504 16.651 1.00 98.00 75 ASN A CA 1
ATOM 622 C C . ASN A 1 75 ? -4.421 -3.233 16.700 1.00 98.00 75 ASN A C 1
ATOM 624 O O . ASN A 1 75 ? -5.061 -3.518 17.708 1.00 98.00 75 ASN A O 1
ATOM 628 N N . TYR A 1 76 ? -4.996 -2.712 15.615 1.00 97.56 76 TYR A N 1
ATOM 629 C CA . TYR A 1 76 ? -6.421 -2.421 15.537 1.00 97.56 76 TYR A CA 1
ATOM 630 C C . TYR A 1 76 ? -7.261 -3.702 15.527 1.00 97.56 76 TYR A C 1
ATOM 632 O O . TYR A 1 76 ? -8.205 -3.813 16.304 1.00 97.56 76 TYR A O 1
ATOM 640 N N . ILE A 1 77 ? -6.865 -4.711 14.740 1.00 98.19 77 ILE A N 1
ATOM 641 C CA . ILE A 1 77 ? -7.496 -6.041 14.770 1.00 98.19 77 ILE A CA 1
ATOM 642 C C . ILE A 1 77 ? -7.428 -6.635 16.181 1.00 98.19 77 ILE A C 1
ATOM 644 O O . ILE A 1 77 ? -8.430 -7.153 16.679 1.00 98.19 77 ILE A O 1
ATOM 648 N N . TRP A 1 78 ? -6.267 -6.550 16.840 1.00 97.94 78 TRP A N 1
ATOM 649 C CA . TRP A 1 78 ? -6.095 -7.046 18.205 1.00 97.94 78 TRP A CA 1
ATOM 650 C C . TRP A 1 78 ? -7.022 -6.331 19.197 1.00 97.94 78 TRP A C 1
ATOM 652 O O . TRP A 1 78 ? -7.725 -7.002 19.951 1.00 97.94 78 TRP A O 1
ATOM 662 N N . ALA A 1 79 ? -7.079 -4.996 19.145 1.00 97.38 79 ALA A N 1
ATOM 663 C CA . ALA A 1 79 ? -7.910 -4.187 20.032 1.00 97.38 79 ALA A CA 1
ATOM 664 C C . ALA A 1 79 ? -9.401 -4.510 19.868 1.00 97.38 79 ALA A C 1
ATOM 666 O O . ALA A 1 79 ? -10.069 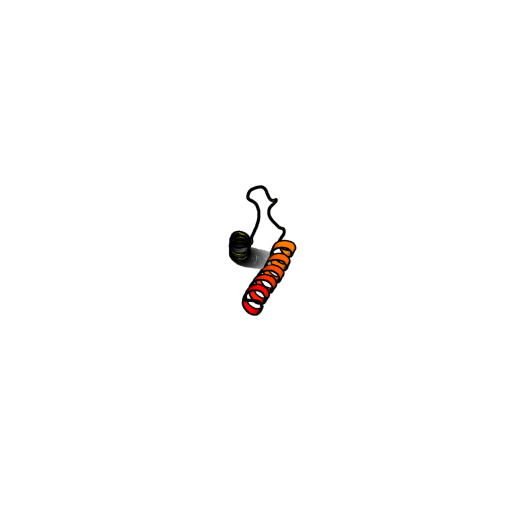-4.789 20.857 1.00 97.38 79 ALA A O 1
ATOM 667 N N . LEU A 1 80 ? -9.902 -4.567 18.627 1.00 97.31 80 LEU A N 1
ATOM 668 C CA . LEU A 1 80 ? -11.290 -4.954 18.350 1.00 97.31 80 LEU A CA 1
ATOM 669 C C . LEU A 1 80 ? -11.596 -6.370 18.849 1.00 97.31 80 LEU A C 1
ATOM 671 O O . LEU A 1 80 ? -12.655 -6.615 19.421 1.00 97.31 80 LEU A O 1
ATOM 675 N N . SER A 1 81 ? -10.655 -7.299 18.668 1.00 97.88 81 SER A N 1
ATOM 676 C CA . SER A 1 81 ? -10.806 -8.674 19.150 1.00 97.88 81 SER A CA 1
ATOM 677 C C . SER A 1 81 ? -10.882 -8.748 20.678 1.00 97.88 81 SER A C 1
ATOM 679 O O . SER A 1 81 ? -11.607 -9.584 21.203 1.00 97.88 81 SER A O 1
ATOM 681 N N . GLU A 1 82 ? -10.134 -7.903 21.393 1.00 97.56 82 GLU A N 1
ATOM 682 C CA . GLU A 1 82 ? -10.190 -7.818 22.856 1.00 97.56 82 GLU A CA 1
ATOM 683 C C . GLU A 1 82 ? -11.487 -7.158 23.329 1.00 97.56 82 GLU A C 1
ATOM 685 O O . GLU A 1 82 ? -12.138 -7.679 24.228 1.00 97.56 82 GLU A O 1
ATOM 690 N N . THR A 1 83 ? -11.930 -6.079 22.675 1.00 96.94 83 THR A N 1
ATOM 691 C CA . THR A 1 83 ? -13.216 -5.435 22.984 1.00 96.94 83 THR A CA 1
ATOM 692 C C . THR A 1 83 ? -14.379 -6.419 22.890 1.00 96.94 83 THR A C 1
ATOM 694 O O . THR A 1 83 ? -15.245 -6.410 23.754 1.00 96.94 83 THR A O 1
ATOM 697 N N . LEU A 1 84 ? -14.379 -7.304 21.889 1.00 96.31 84 LEU A N 1
ATOM 698 C CA . LEU A 1 84 ? -15.402 -8.343 21.747 1.00 96.31 84 LEU A CA 1
ATOM 699 C C . LEU A 1 84 ? -15.293 -9.476 22.780 1.00 96.31 84 LEU A C 1
ATOM 701 O O . LEU A 1 84 ? -16.284 -10.152 23.014 1.00 96.31 84 LEU A O 1
ATOM 705 N N . ARG A 1 85 ? -14.112 -9.722 23.365 1.00 94.19 85 ARG A N 1
ATOM 706 C CA . ARG A 1 85 ? -13.935 -10.716 24.444 1.00 94.19 85 ARG A CA 1
ATOM 707 C C . ARG A 1 85 ? -14.394 -10.198 25.803 1.00 94.19 85 ARG A C 1
ATOM 709 O O . ARG A 1 85 ? -14.772 -10.995 26.653 1.00 94.19 85 ARG A O 1
ATOM 716 N N . LEU A 1 86 ? -14.260 -8.892 26.017 1.00 86.25 86 LEU A N 1
ATOM 717 C CA . LEU A 1 86 ? -14.615 -8.220 27.266 1.00 86.25 86 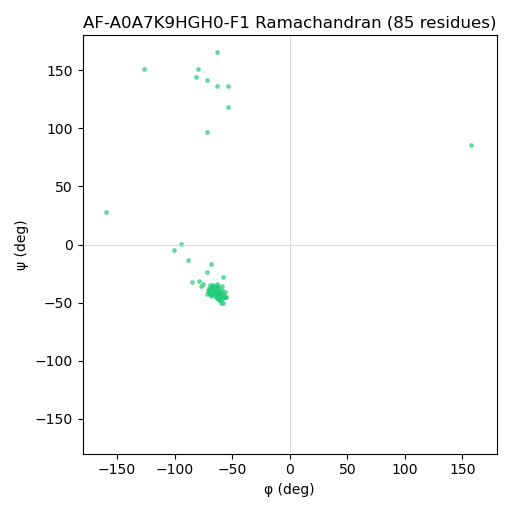LEU A CA 1
ATOM 718 C C . LEU A 1 86 ? -16.085 -7.773 27.313 1.00 86.25 86 LEU A C 1
ATOM 720 O O . LEU A 1 86 ? -16.550 -7.381 28.382 1.00 86.25 86 LEU A O 1
ATOM 724 N N . ALA A 1 87 ? -16.775 -7.794 26.170 1.00 68.88 87 ALA A N 1
ATOM 725 C CA . ALA A 1 87 ? -18.209 -7.540 26.035 1.00 68.88 87 ALA A CA 1
ATOM 726 C C . ALA A 1 87 ? -19.027 -8.816 26.282 1.00 68.88 87 ALA A C 1
ATOM 728 O O . ALA A 1 87 ? -20.125 -8.684 26.867 1.00 68.88 87 ALA A O 1
#

Sequence (87 aa):
PGAPRERRRRRGRARGRTEALLHTLKRSRRVKANDRERNRMHHLNAALDQLRSVLPTFPDDTKLTKIETLRFAYNYIWALSETLRLA

Secondary structure (DSSP, 8-state):
---SHHHHHHHHHHHHHHHHHHHHHHHHHHHHHHHHHHHHHHHHHHHHHHHHHTS---TTSPPPPHHHHHHHHHHHHHHHHHHHHH-

InterPro domains:
  IPR011598 Myc-type, basic helix-loop-helix (bHLH) domain [PF00010] (29-79)
  IPR011598 Myc-type, basic helix-loop-helix (bHLH) domain [PS50888] (28-80)
  IPR011598 Myc-type, basic helix-loop-helix (bHLH) domain [SM00353] (34-86)
  IPR036638 Helix-loop-helix DNA-binding domain superfamily [G3DSA:4.10.280.10] (28-86)
  IPR036638 Helix-loop-helix DNA-binding domain superfamily [SSF47459] (26-85)
  IPR050359 Basic helix-loop-helix transcription factors [PTHR19290] (5-86)